Protein AF-I6T7K5-F1 (afdb_monomer_lite)

InterPro domains:
  IPR001005 SANT/Myb domain [cd00167] (2-42)
  IPR009057 Homedomain-like superfamily [SSF46689] (2-49)
  IPR017884 SANT domain [PS51293] (1-46)
  IPR044636 Transcription factor RADIALIS-like [PTHR43952] (1-51)

Sequence (51 aa):
NKAFERALAVYDKDTPDRWYNVAKAVGGKTPEEVKRHYELLVEDVKHIENG

Organism: NCBI:txid242169

Structure (mmCIF, N/CA/C/O backbone):
data_AF-I6T7K5-F1
#
_entry.id   AF-I6T7K5-F1
#
loop_
_atom_site.group_PDB
_atom_site.id
_atom_site.type_symbol
_atom_site.label_atom_id
_atom_site.label_alt_id
_atom_site.label_comp_id
_atom_site.label_asym_id
_atom_site.label_enti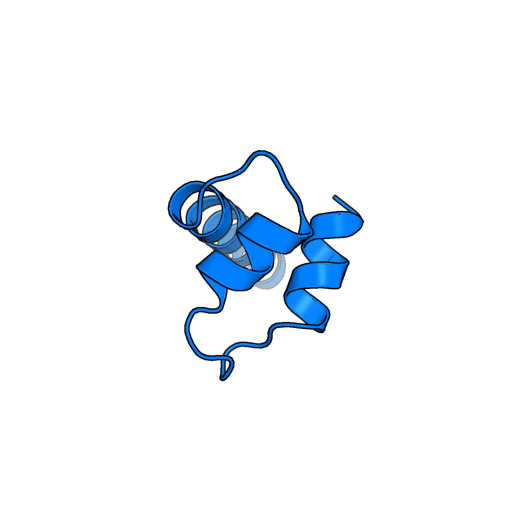ty_id
_atom_site.label_seq_id
_atom_site.pdbx_PDB_ins_code
_atom_site.Cartn_x
_atom_site.Cartn_y
_atom_site.Cartn_z
_atom_site.occupancy
_atom_site.B_iso_or_equiv
_atom_site.auth_seq_id
_atom_site.auth_comp_id
_atom_site.auth_asym_id
_atom_site.auth_atom_id
_atom_site.pdbx_PDB_model_num
ATOM 1 N N . ASN A 1 1 ? 9.679 -4.428 1.799 1.00 70.69 1 ASN A N 1
ATOM 2 C CA . ASN A 1 1 ? 9.116 -4.612 3.166 1.00 70.69 1 ASN A CA 1
ATOM 3 C C . ASN A 1 1 ? 8.141 -5.781 3.088 1.00 70.69 1 ASN A C 1
ATOM 5 O O . ASN A 1 1 ? 7.032 -5.585 2.610 1.00 70.69 1 ASN A O 1
ATOM 9 N N . LYS A 1 2 ? 8.535 -7.003 3.487 1.00 86.25 2 LYS A N 1
ATOM 10 C CA . LYS A 1 2 ? 7.783 -8.234 3.141 1.00 86.25 2 LYS A CA 1
ATOM 11 C C . LYS A 1 2 ? 6.317 -8.238 3.591 1.00 86.25 2 LYS A C 1
ATOM 13 O O . LYS A 1 2 ? 5.511 -8.959 3.015 1.00 86.25 2 LYS A O 1
ATOM 18 N N . ALA A 1 3 ? 5.963 -7.516 4.654 1.00 90.12 3 ALA A N 1
ATOM 19 C CA . ALA A 1 3 ? 4.570 -7.394 5.089 1.00 90.12 3 ALA A CA 1
ATOM 20 C C . ALA A 1 3 ? 3.745 -6.501 4.142 1.00 90.12 3 ALA A C 1
ATOM 22 O O . ALA A 1 3 ? 2.599 -6.816 3.849 1.00 90.12 3 ALA A O 1
ATOM 23 N N . PHE A 1 4 ? 4.351 -5.436 3.612 1.00 91.19 4 PHE A N 1
ATOM 24 C CA . PHE A 1 4 ? 3.711 -4.494 2.695 1.00 91.19 4 PHE A CA 1
ATOM 25 C C . PHE A 1 4 ? 3.429 -5.126 1.332 1.00 91.19 4 PHE A C 1
ATOM 27 O O . PHE A 1 4 ? 2.303 -5.068 0.858 1.00 91.19 4 PHE A O 1
ATOM 34 N N . GLU A 1 5 ? 4.414 -5.810 0.747 1.00 91.38 5 GLU A N 1
ATOM 35 C CA . GLU A 1 5 ? 4.244 -6.533 -0.524 1.00 91.38 5 GLU A CA 1
ATOM 36 C C . GLU A 1 5 ? 3.169 -7.625 -0.415 1.00 91.38 5 GLU A C 1
ATOM 38 O O . GLU A 1 5 ? 2.304 -7.732 -1.281 1.00 91.38 5 GLU A O 1
ATOM 43 N N . ARG A 1 6 ? 3.158 -8.388 0.690 1.00 93.62 6 ARG A N 1
ATOM 44 C CA . ARG A 1 6 ? 2.105 -9.380 0.961 1.00 93.62 6 ARG A CA 1
ATOM 45 C C . ARG A 1 6 ? 0.730 -8.734 1.112 1.00 93.62 6 ARG A C 1
ATOM 47 O O . ARG A 1 6 ? -0.236 -9.254 0.569 1.00 93.62 6 ARG A O 1
ATOM 54 N N . ALA A 1 7 ? 0.636 -7.605 1.812 1.00 94.88 7 ALA A N 1
ATOM 55 C CA . ALA A 1 7 ? -0.622 -6.881 1.950 1.00 94.88 7 ALA A CA 1
ATOM 56 C C . ALA A 1 7 ? -1.124 -6.352 0.596 1.00 94.88 7 ALA A C 1
ATOM 58 O O . ALA A 1 7 ? -2.304 -6.490 0.304 1.00 94.88 7 ALA A O 1
ATOM 59 N N . LEU A 1 8 ? -0.247 -5.823 -0.262 1.00 94.31 8 LEU A N 1
ATOM 60 C CA . LEU A 1 8 ? -0.621 -5.387 -1.614 1.00 94.31 8 LEU A CA 1
ATOM 61 C C . LEU A 1 8 ? -1.060 -6.538 -2.528 1.00 94.31 8 LEU A C 1
ATOM 63 O O . LEU A 1 8 ? -1.861 -6.304 -3.429 1.00 94.31 8 LEU A O 1
ATOM 67 N N . ALA A 1 9 ? -0.541 -7.750 -2.309 1.00 93.50 9 ALA A N 1
ATOM 68 C CA . ALA A 1 9 ? -0.955 -8.946 -3.039 1.00 93.50 9 ALA A CA 1
ATOM 69 C C . ALA A 1 9 ? -2.329 -9.472 -2.588 1.00 93.50 9 ALA A C 1
ATOM 71 O O . ALA A 1 9 ? -3.054 -10.042 -3.395 1.00 93.50 9 ALA A O 1
ATOM 72 N N . VAL A 1 10 ? -2.684 -9.289 -1.310 1.00 95.75 10 VAL A N 1
ATOM 73 C CA . VA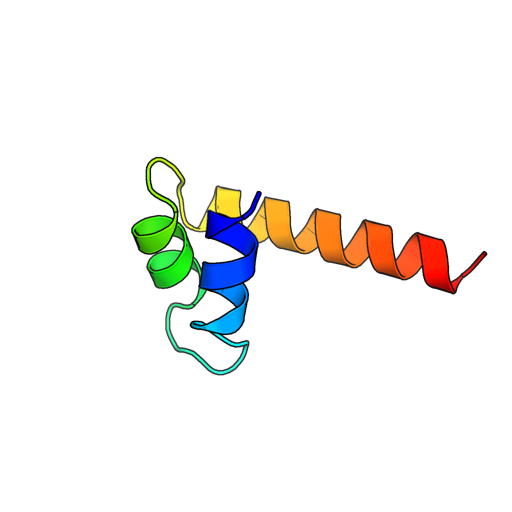L A 1 10 ? -3.995 -9.677 -0.756 1.00 95.75 10 VAL A CA 1
ATOM 74 C C . VAL A 1 10 ? -5.070 -8.631 -1.061 1.00 95.75 10 VAL A C 1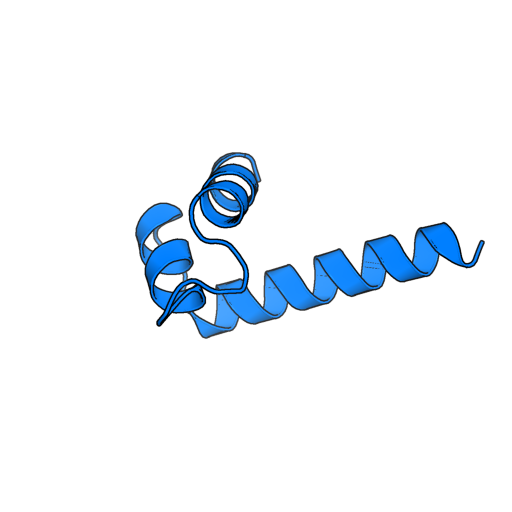
ATOM 76 O O . VAL A 1 10 ? -6.195 -8.992 -1.384 1.00 95.75 10 VAL A O 1
ATOM 79 N N . TYR A 1 11 ? -4.729 -7.345 -0.951 1.00 95.62 11 TYR A N 1
ATOM 80 C CA . TYR A 1 11 ? -5.626 -6.219 -1.209 1.00 95.62 11 TYR A CA 1
ATOM 81 C C . TYR A 1 11 ? -5.246 -5.567 -2.540 1.00 95.62 11 TYR A C 1
ATOM 83 O O . TYR A 1 11 ? -4.410 -4.652 -2.608 1.00 95.62 11 TYR A O 1
ATOM 91 N N . ASP A 1 12 ? -5.840 -6.076 -3.612 1.00 92.25 12 ASP A N 1
ATOM 92 C CA . ASP A 1 12 ? -5.633 -5.593 -4.972 1.00 92.25 12 ASP A CA 1
ATOM 93 C C . ASP A 1 12 ? -6.262 -4.205 -5.213 1.00 92.25 12 ASP A C 1
ATOM 95 O O . ASP A 1 12 ? -6.768 -3.540 -4.309 1.00 92.25 12 ASP A O 1
ATOM 99 N N . LYS A 1 13 ? -6.179 -3.726 -6.457 1.00 90.25 13 LYS A N 1
ATOM 100 C CA . LYS A 1 13 ? -6.675 -2.403 -6.866 1.00 90.25 13 LYS A CA 1
ATOM 101 C C . LYS A 1 13 ? -8.202 -2.260 -6.811 1.00 90.25 13 LYS A C 1
ATOM 103 O O . LYS A 1 13 ? -8.672 -1.128 -6.759 1.00 90.25 13 LYS A O 1
ATOM 108 N N . ASP A 1 14 ? -8.935 -3.370 -6.831 1.00 93.44 14 ASP A N 1
ATOM 109 C CA . ASP A 1 14 ? -10.399 -3.397 -6.872 1.00 93.44 14 ASP A CA 1
ATOM 110 C C . ASP A 1 14 ? -10.994 -3.557 -5.460 1.00 93.44 14 ASP A C 1
ATOM 112 O O . ASP A 1 14 ? -12.194 -3.387 -5.249 1.00 93.44 14 ASP A O 1
ATOM 116 N N . THR A 1 15 ? -10.139 -3.821 -4.469 1.00 94.12 15 THR A N 1
ATOM 117 C CA . THR A 1 15 ? -10.495 -3.900 -3.054 1.00 94.12 15 THR A CA 1
ATOM 118 C C . THR A 1 15 ? -11.005 -2.545 -2.527 1.00 94.12 15 THR A C 1
ATOM 120 O O . THR A 1 15 ? -10.247 -1.567 -2.503 1.00 94.12 15 THR A O 1
ATOM 123 N N . PRO A 1 16 ? -12.251 -2.464 -2.020 1.00 95.69 16 PRO A N 1
ATOM 124 C CA . PRO A 1 16 ? -12.741 -1.280 -1.318 1.00 95.69 16 PRO A CA 1
ATOM 125 C C . PRO A 1 16 ? -11.868 -0.960 -0.104 1.00 95.69 16 PRO A C 1
ATOM 127 O O . PRO A 1 16 ? -11.370 -1.864 0.570 1.00 95.69 16 PRO A O 1
ATOM 130 N N . ASP A 1 17 ? -11.654 0.326 0.171 1.00 95.19 17 ASP A N 1
ATOM 131 C CA . ASP A 1 17 ? -10.827 0.784 1.296 1.00 95.19 17 ASP A CA 1
ATOM 132 C C . ASP A 1 17 ? -9.426 0.143 1.331 1.00 95.19 17 ASP A C 1
ATOM 134 O O . ASP A 1 17 ? -8.834 -0.055 2.396 1.00 95.19 17 ASP A O 1
ATOM 138 N N . ARG A 1 18 ? -8.870 -0.180 0.153 1.00 96.50 18 ARG A N 1
ATOM 139 C CA . ARG A 1 18 ? -7.577 -0.861 -0.023 1.00 96.50 18 ARG A CA 1
ATOM 140 C C . ARG A 1 18 ? -6.503 -0.370 0.944 1.00 96.50 18 ARG A C 1
ATOM 142 O O . ARG A 1 18 ? -5.870 -1.162 1.634 1.00 96.50 18 ARG A O 1
ATOM 149 N N . TRP A 1 19 ? -6.301 0.944 1.008 1.00 96.50 19 TRP A N 1
ATOM 150 C CA . TRP A 1 19 ? -5.238 1.546 1.814 1.00 96.50 19 TRP A CA 1
ATOM 151 C C . TRP A 1 19 ? -5.465 1.396 3.313 1.00 96.50 19 TRP A C 1
ATOM 153 O O . TRP A 1 19 ? -4.504 1.183 4.048 1.00 96.50 19 TRP A O 1
ATOM 163 N N . TYR A 1 20 ? -6.721 1.427 3.755 1.00 96.75 20 TYR A N 1
ATOM 164 C CA . TYR A 1 20 ? -7.080 1.143 5.139 1.00 96.75 20 TYR A CA 1
ATOM 165 C C . TYR A 1 20 ? -6.766 -0.311 5.506 1.00 96.75 20 TYR A C 1
ATOM 167 O O . TYR A 1 20 ? -6.118 -0.578 6.521 1.00 96.75 20 TYR A O 1
ATOM 175 N N . ASN A 1 21 ? -7.138 -1.251 4.637 1.00 96.12 21 ASN A N 1
ATOM 176 C CA . ASN A 1 21 ? -6.882 -2.676 4.843 1.00 96.12 21 ASN A CA 1
ATOM 177 C C . ASN A 1 21 ? -5.384 -3.009 4.842 1.00 96.12 21 ASN A C 1
ATOM 179 O O . ASN A 1 21 ? -4.906 -3.748 5.709 1.00 96.12 21 ASN A O 1
ATOM 183 N N . VAL A 1 22 ? -4.619 -2.408 3.927 1.00 95.75 22 VAL A N 1
ATOM 184 C CA . VAL A 1 22 ? -3.159 -2.547 3.889 1.00 95.75 22 VAL A CA 1
ATOM 185 C C . VAL A 1 22 ? -2.535 -1.962 5.155 1.00 95.75 22 VAL A C 1
ATOM 187 O O . VAL A 1 22 ? -1.768 -2.664 5.808 1.00 95.75 22 VAL A O 1
ATOM 190 N N . ALA A 1 23 ? -2.889 -0.734 5.549 1.00 95.56 23 ALA A N 1
ATOM 191 C CA . ALA A 1 23 ? -2.385 -0.078 6.760 1.00 95.56 23 ALA A CA 1
ATOM 192 C C . ALA A 1 23 ? -2.614 -0.924 8.021 1.00 95.56 23 ALA A C 1
ATOM 194 O O . ALA A 1 23 ? -1.694 -1.134 8.816 1.00 95.56 23 ALA A O 1
ATOM 195 N N . LYS A 1 24 ? -3.813 -1.499 8.150 1.00 94.81 24 LYS A N 1
ATOM 196 C CA . LYS A 1 24 ? -4.153 -2.427 9.231 1.00 94.81 24 LYS A CA 1
ATOM 197 C C . LYS A 1 24 ? -3.295 -3.698 9.206 1.00 94.81 24 LYS A C 1
ATOM 199 O O . LYS A 1 24 ? -2.891 -4.170 10.263 1.00 94.81 24 LYS A O 1
ATOM 204 N N . ALA A 1 25 ? -3.010 -4.243 8.023 1.00 93.62 25 ALA A N 1
ATOM 205 C CA . ALA A 1 25 ? -2.240 -5.478 7.870 1.00 93.62 25 ALA A CA 1
ATOM 206 C C . ALA A 1 25 ? -0.730 -5.301 8.090 1.00 93.62 25 ALA A C 1
ATOM 208 O O . ALA A 1 25 ? -0.090 -6.203 8.630 1.00 93.62 25 ALA A O 1
ATOM 209 N N . VAL A 1 26 ? -0.146 -4.167 7.686 1.00 91.69 26 VAL A N 1
ATOM 210 C CA . VAL A 1 26 ? 1.268 -3.878 7.980 1.00 91.69 26 VAL A CA 1
ATOM 211 C C . VAL A 1 26 ? 1.496 -3.378 9.403 1.00 91.69 26 VAL A C 1
ATOM 213 O O . VAL A 1 26 ? 2.584 -3.599 9.931 1.00 91.69 26 VAL A O 1
ATOM 216 N N . GLY A 1 27 ? 0.487 -2.757 10.022 1.00 89.38 27 GLY A N 1
ATOM 217 C CA . GLY A 1 27 ? 0.568 -2.193 11.366 1.00 89.38 27 GLY A CA 1
ATOM 218 C C . GLY A 1 27 ? 1.439 -0.932 11.435 1.00 89.38 27 GLY A C 1
ATOM 219 O O . GLY A 1 27 ? 2.414 -0.775 10.702 1.00 89.38 27 GLY A O 1
ATOM 220 N N . GLY A 1 28 ? 1.077 -0.008 12.330 1.00 87.25 28 GLY A N 1
ATOM 221 C CA . GLY A 1 28 ? 1.887 1.182 12.619 1.00 87.25 28 GLY A CA 1
ATOM 222 C C . GLY A 1 28 ? 2.016 2.189 11.470 1.00 87.25 28 GLY A C 1
ATOM 223 O O . GLY A 1 28 ? 2.968 2.961 11.467 1.00 87.25 28 GLY A O 1
ATOM 224 N N . LYS A 1 29 ? 1.096 2.167 10.498 1.00 90.62 29 LYS A N 1
ATOM 225 C CA . LYS A 1 29 ? 1.028 3.136 9.398 1.00 90.62 29 LYS A CA 1
ATOM 226 C C . LYS A 1 29 ? -0.395 3.619 9.184 1.00 90.62 29 LYS A C 1
ATOM 228 O O . LYS A 1 29 ? -1.332 2.848 9.397 1.00 90.62 29 LYS A O 1
ATOM 233 N N . THR A 1 30 ? -0.557 4.851 8.718 1.00 96.12 30 THR A N 1
ATOM 234 C CA . THR A 1 30 ? -1.853 5.354 8.252 1.00 96.12 30 THR A CA 1
ATOM 235 C C . THR A 1 30 ? -2.106 4.963 6.787 1.00 96.12 30 THR A C 1
ATOM 237 O O . THR A 1 30 ? -1.164 4.639 6.051 1.00 96.12 30 THR A O 1
ATOM 240 N N . PRO A 1 31 ? -3.369 4.984 6.323 1.00 95.69 31 PRO A N 1
ATOM 241 C CA . PRO A 1 31 ? -3.698 4.758 4.914 1.00 95.69 31 PRO A CA 1
ATOM 242 C C . PRO A 1 31 ? -2.951 5.705 3.961 1.00 95.69 31 PRO A C 1
ATOM 244 O O . PRO A 1 31 ? -2.533 5.296 2.878 1.00 95.69 31 PRO A O 1
ATOM 247 N N . GLU A 1 32 ? -2.734 6.955 4.368 1.00 96.38 32 GLU A N 1
ATOM 248 C CA . GLU A 1 32 ? -2.029 7.976 3.587 1.00 96.38 32 GLU A CA 1
ATOM 249 C C . GLU A 1 32 ? -0.541 7.642 3.437 1.00 96.38 32 GLU A C 1
ATOM 251 O O . GLU A 1 32 ? 0.005 7.721 2.335 1.00 96.38 32 GLU A O 1
ATOM 256 N N . GLU A 1 33 ? 0.116 7.211 4.519 1.00 95.56 33 GLU A N 1
ATOM 257 C CA . GLU A 1 33 ? 1.516 6.771 4.485 1.00 95.56 33 GLU A CA 1
ATOM 258 C C . GLU A 1 33 ? 1.702 5.540 3.595 1.00 95.56 33 GLU A C 1
ATOM 260 O O . GLU A 1 33 ? 2.684 5.433 2.854 1.00 95.56 33 GLU A O 1
ATOM 265 N N . VAL A 1 34 ? 0.745 4.611 3.648 1.00 95.50 34 VAL A N 1
ATOM 266 C CA . VAL A 1 34 ? 0.703 3.437 2.774 1.00 95.50 34 VAL A CA 1
ATOM 267 C C . VAL A 1 34 ? 0.565 3.853 1.311 1.00 95.50 34 VAL A C 1
ATOM 269 O O . VAL A 1 34 ? 1.329 3.371 0.472 1.00 95.50 34 VAL A O 1
ATOM 272 N N . LYS A 1 35 ? -0.372 4.756 1.003 1.00 95.62 35 LYS A N 1
ATOM 273 C CA . LYS A 1 35 ? -0.607 5.241 -0.361 1.00 95.62 35 LYS A CA 1
ATOM 274 C C . LYS A 1 35 ? 0.632 5.938 -0.927 1.00 95.62 35 LYS A C 1
ATOM 276 O O . LYS A 1 35 ? 1.069 5.591 -2.020 1.00 95.62 35 LYS A O 1
ATOM 281 N N . ARG A 1 36 ? 1.252 6.841 -0.161 1.00 95.88 36 ARG A N 1
ATOM 282 C CA . ARG A 1 36 ? 2.479 7.539 -0.577 1.00 95.88 36 ARG A CA 1
ATOM 283 C C . ARG A 1 36 ? 3.629 6.567 -0.844 1.00 95.88 36 ARG A C 1
ATOM 285 O O . ARG A 1 36 ? 4.356 6.719 -1.817 1.00 95.88 36 ARG A O 1
ATOM 292 N N . HIS A 1 37 ? 3.793 5.551 0.004 1.00 93.56 37 HIS A N 1
ATOM 293 C CA . HIS A 1 37 ? 4.817 4.524 -0.200 1.00 93.56 37 HIS A CA 1
ATOM 294 C C . HIS A 1 37 ? 4.575 3.724 -1.490 1.00 93.56 37 HIS A C 1
ATOM 296 O O . HIS A 1 37 ? 5.521 3.398 -2.201 1.00 93.56 37 HIS A O 1
ATOM 302 N N . TYR A 1 38 ? 3.313 3.414 -1.798 1.00 94.00 38 TYR A N 1
ATOM 303 C CA . TYR A 1 38 ? 2.952 2.750 -3.048 1.00 94.00 38 TYR A CA 1
ATOM 304 C C . TYR A 1 38 ? 3.239 3.624 -4.278 1.00 94.00 38 TYR A C 1
ATOM 306 O O . TYR A 1 38 ? 3.768 3.121 -5.263 1.00 94.00 38 TYR A O 1
ATOM 314 N N . GLU A 1 39 ? 2.923 4.920 -4.226 1.00 94.56 39 GLU A N 1
ATOM 315 C CA . GLU A 1 39 ? 3.182 5.852 -5.333 1.00 94.56 39 GLU A CA 1
ATOM 316 C C . GLU A 1 39 ? 4.676 5.939 -5.672 1.00 94.56 39 GLU A C 1
ATOM 318 O O . GLU A 1 39 ? 5.024 5.841 -6.847 1.00 94.56 39 GLU A O 1
ATOM 323 N N . LEU A 1 40 ? 5.546 6.003 -4.657 1.00 93.50 40 LEU A N 1
ATOM 324 C CA . LEU A 1 40 ? 7.003 5.973 -4.843 1.00 93.50 40 LEU A CA 1
ATOM 325 C C . LEU A 1 40 ? 7.479 4.665 -5.493 1.00 93.50 40 LEU A C 1
ATOM 327 O O . LEU A 1 40 ? 8.264 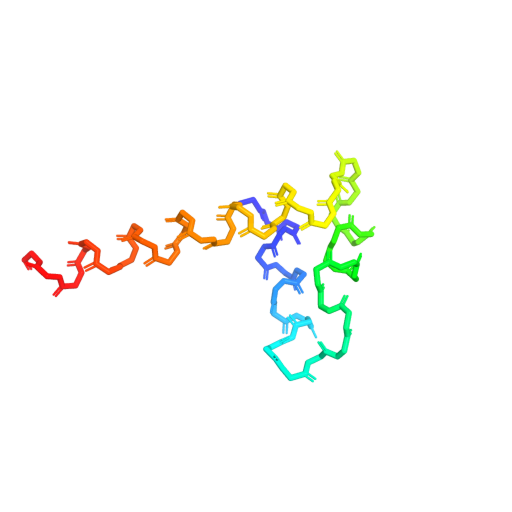4.697 -6.430 1.00 93.50 40 LEU A O 1
ATOM 331 N N . LEU A 1 41 ? 6.953 3.514 -5.056 1.00 90.81 41 LEU A N 1
ATOM 332 C CA . LEU A 1 41 ? 7.267 2.216 -5.673 1.00 90.81 41 LEU A CA 1
ATOM 333 C C . LEU A 1 41 ? 6.891 2.172 -7.158 1.00 90.81 41 LEU A C 1
ATOM 335 O O . LEU A 1 41 ? 7.630 1.624 -7.971 1.00 90.81 41 LEU A O 1
ATOM 339 N N . VAL A 1 42 ? 5.729 2.721 -7.514 1.00 91.19 42 VAL A N 1
ATOM 340 C CA . VAL A 1 42 ? 5.282 2.785 -8.911 1.00 91.19 42 VAL A CA 1
ATOM 341 C C . VAL A 1 42 ? 6.167 3.726 -9.723 1.00 91.19 42 VAL A C 1
ATOM 343 O O . VAL A 1 42 ? 6.477 3.428 -10.875 1.00 91.19 42 VAL A O 1
ATOM 346 N N . GLU A 1 43 ? 6.553 4.862 -9.149 1.00 92.62 43 GLU A N 1
ATOM 347 C CA . GLU A 1 43 ? 7.459 5.812 -9.788 1.00 92.62 43 GLU A CA 1
ATOM 348 C C . GLU A 1 43 ? 8.840 5.195 -10.0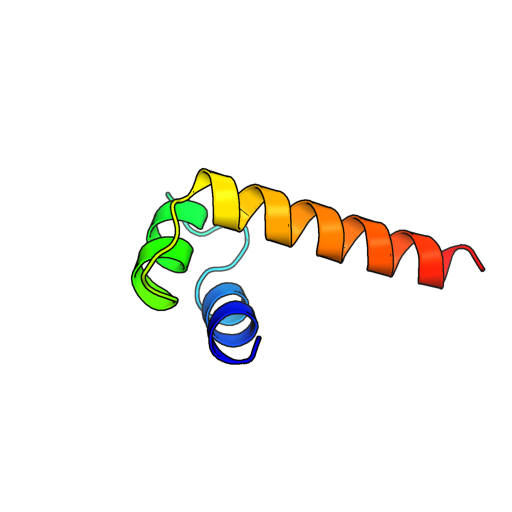41 1.00 92.62 43 GLU A C 1
ATOM 350 O O . GLU A 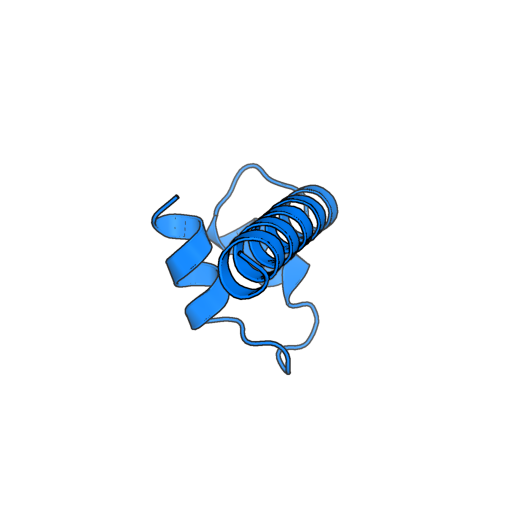1 43 ? 9.336 5.293 -11.163 1.00 92.62 43 GLU A O 1
ATOM 355 N N . ASP A 1 44 ? 9.410 4.491 -9.063 1.00 89.81 44 ASP A N 1
ATOM 356 C CA . ASP A 1 44 ? 10.695 3.799 -9.199 1.00 89.81 44 ASP A CA 1
ATOM 357 C C . ASP A 1 44 ? 10.658 2.752 -10.324 1.00 89.81 44 ASP A C 1
ATOM 359 O O . ASP A 1 44 ? 11.551 2.716 -11.170 1.00 89.81 44 ASP A O 1
ATOM 363 N N . VAL A 1 45 ? 9.600 1.932 -10.392 1.00 87.88 45 VAL A N 1
ATOM 364 C CA . VAL A 1 45 ? 9.437 0.935 -11.468 1.00 87.88 45 VAL A CA 1
ATOM 365 C C . VAL A 1 45 ? 9.359 1.610 -12.839 1.00 87.88 45 VAL A C 1
ATOM 367 O O . VAL A 1 45 ? 10.048 1.187 -13.765 1.00 87.88 45 VAL A O 1
ATOM 370 N N . LYS A 1 46 ? 8.590 2.699 -12.964 1.00 88.19 46 LYS A N 1
ATOM 371 C CA . LYS A 1 46 ? 8.486 3.457 -14.224 1.00 88.19 46 LYS A CA 1
ATOM 372 C C . LYS A 1 46 ? 9.819 4.056 -14.668 1.00 88.19 46 LYS A C 1
ATOM 374 O O . LYS A 1 46 ? 10.066 4.157 -15.866 1.00 88.19 46 LYS A O 1
ATOM 379 N N . HIS A 1 47 ? 10.661 4.479 -13.726 1.00 84.00 47 HIS A N 1
ATOM 380 C CA . HIS A 1 47 ? 11.989 5.000 -14.049 1.00 84.00 47 HIS A CA 1
ATOM 381 C C . HIS A 1 47 ? 12.940 3.901 -14.540 1.00 84.00 47 HIS A C 1
ATOM 383 O O . HIS A 1 47 ? 13.776 4.180 -15.393 1.00 84.00 47 HIS A O 1
ATOM 389 N N . ILE A 1 48 ? 12.792 2.660 -14.062 1.00 78.62 48 ILE A N 1
ATOM 390 C CA . ILE A 1 48 ? 13.579 1.511 -14.540 1.00 78.62 48 ILE A CA 1
ATOM 391 C C . ILE A 1 48 ? 13.165 1.102 -15.962 1.00 78.62 48 ILE A C 1
ATOM 393 O O . ILE A 1 48 ? 14.022 0.754 -16.764 1.00 78.62 48 ILE A O 1
ATOM 397 N N . GLU A 1 49 ? 11.872 1.152 -16.292 1.00 72.62 49 GLU A N 1
ATOM 398 C CA . GLU A 1 49 ? 11.358 0.753 -17.616 1.00 72.62 49 GLU A CA 1
ATOM 399 C C . GLU A 1 49 ? 11.646 1.772 -18.733 1.00 72.62 49 GLU A C 1
ATOM 401 O O . GLU A 1 49 ? 11.591 1.426 -19.911 1.00 72.62 49 GLU A O 1
ATOM 406 N N . ASN A 1 50 ? 11.965 3.017 -18.372 1.00 66.75 50 ASN A N 1
ATOM 407 C CA . ASN A 1 50 ? 12.302 4.091 -19.311 1.00 66.75 50 ASN A CA 1
ATOM 408 C C . ASN A 1 50 ? 13.823 4.291 -19.501 1.00 66.75 50 ASN A C 1
ATOM 410 O O . ASN A 1 50 ? 14.222 5.294 -20.101 1.00 66.75 50 ASN A O 1
ATOM 414 N N . GLY A 1 51 ? 14.651 3.384 -18.967 1.00 53.94 51 GLY A N 1
ATOM 415 C CA . GLY A 1 51 ? 16.119 3.402 -19.048 1.00 53.94 51 GLY A CA 1
ATOM 416 C C . GLY A 1 51 ? 16.700 2.402 -20.037 1.00 53.94 51 GLY A C 1
ATOM 417 O O . GLY A 1 51 ? 16.109 1.313 -20.205 1.00 53.94 51 GLY A O 1
#

Foldseek 3Di:
DVQLVVLCVVQDPVHPVSLCSSCVRVDPDHSVRSVVVVVVVVVVVVVVVVD

pLDDT: mean 90.7, std 8.28, range [53.94, 96.75]

Secondary structure (DSSP, 8-state):
-HHHHHHHHHS-TTSTTHHHHHHHHH-S--HHHHHHHHHHHHHHHHHHHT-

Radius of gyration: 11.46 Å; chains: 1; bounding box: 29×18×32 Å